Protein AF-A0A960WDU4-F1 (afdb_monomer_lite)

Structure (mmCIF, N/CA/C/O backbone):
data_AF-A0A960WDU4-F1
#
_entry.id   AF-A0A960WDU4-F1
#
loop_
_atom_site.group_PDB
_atom_site.id
_atom_site.type_symbol
_atom_site.label_atom_id
_atom_site.label_alt_id
_atom_site.label_comp_id
_atom_site.label_asym_id
_atom_site.label_entity_id
_atom_site.label_seq_id
_atom_site.pdbx_PDB_ins_code
_atom_site.Cartn_x
_atom_site.Cartn_y
_at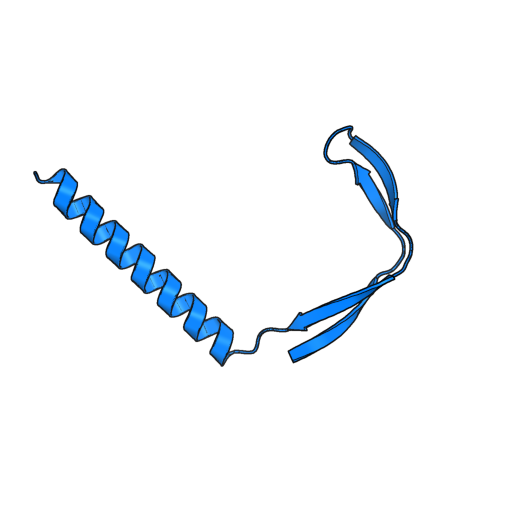om_site.Cartn_z
_atom_site.occupancy
_atom_site.B_iso_or_equiv
_atom_site.auth_seq_id
_atom_site.auth_comp_id
_atom_site.auth_asym_id
_atom_site.auth_atom_id
_atom_site.pdbx_PDB_model_num
ATOM 1 N N . SER A 1 1 ? -0.136 -11.514 -8.353 1.00 88.69 1 SER A N 1
ATOM 2 C CA . SER A 1 1 ? -1.206 -12.412 -7.881 1.00 88.69 1 SER A CA 1
ATOM 3 C C . SER A 1 1 ? -2.061 -11.700 -6.853 1.00 88.69 1 SER A C 1
ATOM 5 O O . SER A 1 1 ? -1.535 -10.917 -6.069 1.00 88.69 1 SER A O 1
ATOM 7 N N . PHE A 1 2 ? -3.369 -11.949 -6.857 1.00 96.00 2 PHE A N 1
ATOM 8 C CA . PHE A 1 2 ? -4.278 -11.437 -5.832 1.00 96.00 2 PHE A CA 1
ATOM 9 C C . PHE A 1 2 ? -4.334 -12.405 -4.651 1.00 96.00 2 PHE A C 1
ATOM 11 O O . PHE A 1 2 ? -4.325 -13.621 -4.833 1.00 96.00 2 PHE A O 1
ATOM 18 N N . LYS A 1 3 ? -4.341 -11.860 -3.439 1.00 96.31 3 LYS A N 1
ATOM 19 C CA . LYS A 1 3 ? -4.455 -12.585 -2.174 1.00 96.31 3 LYS A CA 1
ATOM 20 C C . LYS A 1 3 ? -5.402 -11.828 -1.255 1.00 96.31 3 LYS A C 1
ATOM 22 O O . LYS A 1 3 ? -5.548 -10.620 -1.389 1.00 96.31 3 LYS A O 1
ATOM 27 N N . VAL A 1 4 ? -6.004 -12.513 -0.295 1.00 97.62 4 VAL A N 1
ATOM 28 C CA . VAL A 1 4 ? -6.747 -11.858 0.786 1.00 97.62 4 VAL A CA 1
ATOM 29 C C . VAL A 1 4 ? -5.802 -11.687 1.971 1.00 97.62 4 VAL A C 1
ATOM 31 O O . VAL A 1 4 ? -5.166 -12.651 2.393 1.00 97.62 4 VAL A O 1
ATOM 34 N N . LYS A 1 5 ? -5.674 -10.462 2.488 1.00 97.31 5 LYS A N 1
ATOM 35 C CA . LYS A 1 5 ? -4.875 -10.154 3.677 1.00 97.31 5 LYS A CA 1
ATOM 36 C C . LYS A 1 5 ? -5.792 -9.804 4.840 1.00 97.31 5 LYS A C 1
ATOM 38 O O . LYS A 1 5 ? -6.714 -9.002 4.700 1.00 97.31 5 LYS A O 1
ATOM 43 N N . GLU A 1 6 ? -5.517 -10.409 5.987 1.00 97.81 6 GLU A N 1
ATOM 44 C CA . GLU A 1 6 ? -6.246 -10.157 7.224 1.00 97.81 6 GLU A CA 1
ATOM 45 C C . GLU A 1 6 ? -5.543 -9.062 8.024 1.00 97.81 6 GLU A C 1
ATOM 47 O O . GLU A 1 6 ? -4.334 -9.114 8.259 1.00 97.81 6 GLU A O 1
ATOM 52 N N . TYR A 1 7 ? -6.309 -8.053 8.421 1.00 97.56 7 TYR A N 1
ATOM 53 C CA . TYR A 1 7 ? -5.841 -6.927 9.213 1.00 97.56 7 TYR A CA 1
ATOM 54 C C . TYR A 1 7 ? -6.488 -6.984 10.594 1.00 97.56 7 TYR A C 1
ATOM 56 O O . TYR A 1 7 ? -7.714 -7.060 10.717 1.00 97.56 7 TYR A O 1
ATOM 64 N N . LYS A 1 8 ? -5.642 -6.934 11.626 1.00 97.81 8 LYS A N 1
ATOM 65 C CA . LYS A 1 8 ? -6.043 -6.835 13.033 1.00 97.81 8 LYS A CA 1
ATOM 66 C C . LYS A 1 8 ? -6.671 -5.461 13.318 1.00 97.81 8 LYS A C 1
ATOM 68 O O . LYS A 1 8 ? -6.394 -4.516 12.575 1.00 97.81 8 LYS A O 1
ATOM 73 N N . PRO A 1 9 ? -7.505 -5.337 14.364 1.00 97.94 9 PRO A N 1
ATOM 74 C CA . PRO A 1 9 ? -7.998 -4.032 14.782 1.00 97.94 9 PRO A CA 1
ATOM 75 C C . PRO A 1 9 ? -6.835 -3.150 15.261 1.00 97.94 9 PRO A C 1
ATOM 77 O O . PRO A 1 9 ? -5.848 -3.660 15.792 1.00 97.94 9 PRO A O 1
ATOM 80 N N . TYR A 1 10 ? -6.941 -1.838 15.056 1.00 97.12 10 TYR A N 1
ATOM 81 C CA . TYR A 1 10 ? -5.932 -0.863 15.482 1.00 97.12 10 TYR A CA 1
ATOM 82 C C . TYR A 1 10 ? -6.550 0.522 15.706 1.00 97.12 10 TYR A C 1
ATOM 84 O O . TYR A 1 10 ?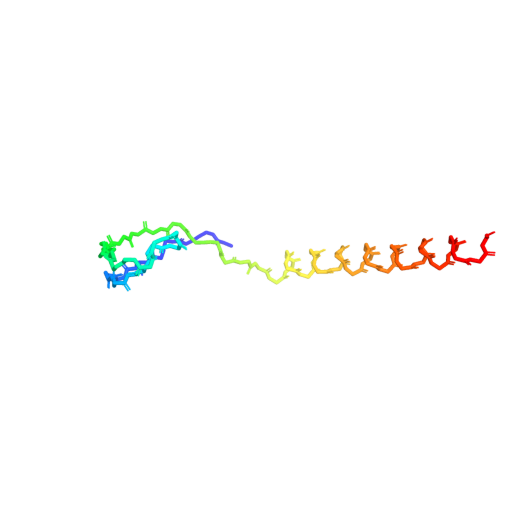 -7.620 0.828 15.182 1.00 97.12 10 TYR A O 1
ATOM 92 N N . THR A 1 11 ? -5.855 1.379 16.453 1.00 97.81 11 THR A N 1
ATOM 93 C CA . THR A 1 11 ? -6.232 2.790 16.621 1.00 97.81 11 THR A CA 1
ATOM 94 C C . THR A 1 11 ? -5.469 3.641 15.611 1.00 97.81 11 THR A C 1
ATOM 96 O O . THR A 1 11 ? -4.240 3.638 15.593 1.00 97.81 11 THR A O 1
ATOM 99 N N . GLY A 1 12 ? -6.198 4.343 14.746 1.00 96.25 12 GLY A N 1
ATOM 100 C CA . GLY A 1 12 ? -5.658 5.318 13.801 1.00 96.25 12 GLY A CA 1
ATOM 101 C C . GLY A 1 12 ? -5.930 6.756 14.239 1.00 96.25 12 GLY A C 1
ATOM 102 O O . GLY A 1 12 ? -6.496 7.005 15.305 1.00 96.25 12 GLY A O 1
ATOM 103 N N . ARG A 1 13 ? -5.560 7.709 13.382 1.00 98.00 13 ARG A N 1
ATOM 104 C CA . ARG A 1 13 ? -5.917 9.124 13.532 1.00 98.00 13 ARG A CA 1
ATOM 105 C C . ARG A 1 13 ? -6.606 9.646 12.284 1.00 98.00 13 ARG A C 1
ATOM 107 O O . ARG A 1 13 ? -6.247 9.256 11.174 1.00 98.00 13 ARG A O 1
ATOM 114 N N . ASN A 1 14 ? -7.572 10.538 12.471 1.00 96.81 14 ASN A N 1
ATOM 115 C CA . ASN A 1 14 ? -8.188 11.265 11.370 1.00 96.81 14 ASN A CA 1
ATOM 116 C C . ASN A 1 14 ? -7.158 12.242 10.763 1.00 96.81 14 ASN A C 1
ATOM 118 O O . ASN A 1 14 ? -6.699 13.127 11.485 1.00 96.81 14 ASN A O 1
ATOM 122 N N . PRO A 1 15 ? -6.807 12.144 9.464 1.00 97.06 15 PRO A N 1
ATOM 123 C CA . PRO A 1 15 ? -5.830 13.040 8.840 1.00 97.06 15 PRO A CA 1
ATOM 124 C C . PRO A 1 15 ? -6.218 14.525 8.885 1.00 97.06 15 PRO A C 1
ATOM 126 O O . PRO A 1 15 ? -5.346 15.379 8.785 1.00 97.06 15 PRO A O 1
ATOM 129 N N . LYS A 1 16 ? -7.515 14.836 9.025 1.00 96.44 16 LYS A N 1
ATOM 130 C CA . LYS A 1 16 ? -8.029 16.210 9.049 1.00 96.44 16 LYS A CA 1
ATOM 131 C C . LYS A 1 16 ? -8.023 16.835 10.447 1.00 96.44 16 LYS A C 1
ATOM 133 O O . LYS A 1 16 ? -7.733 18.018 10.561 1.00 96.44 16 LYS A O 1
ATOM 138 N N . THR A 1 17 ? -8.378 16.076 11.486 1.00 96.94 17 THR A N 1
ATOM 139 C CA . THR A 1 17 ? -8.575 16.614 12.851 1.00 96.94 17 THR A CA 1
ATOM 140 C C . THR A 1 17 ? -7.559 16.110 13.872 1.00 96.94 17 THR A C 1
ATOM 142 O O . THR A 1 17 ? -7.394 16.714 14.923 1.00 96.94 17 THR A O 1
ATOM 145 N N . GLY A 1 18 ? -6.857 15.013 13.586 1.00 95.94 18 GLY A N 1
ATOM 146 C CA . GLY A 1 18 ? -5.930 14.371 14.520 1.00 95.94 18 GLY A CA 1
ATOM 147 C C . GLY A 1 18 ? -6.600 13.482 15.572 1.00 95.94 18 GLY A C 1
ATOM 148 O O . GLY A 1 18 ? -5.891 12.773 16.290 1.00 95.94 18 GLY A O 1
ATOM 149 N N . ASP A 1 19 ? -7.934 13.463 15.626 1.00 97.94 19 ASP A N 1
ATOM 150 C CA . ASP A 1 19 ? -8.693 12.661 16.585 1.00 97.94 19 ASP A CA 1
ATOM 151 C C . ASP A 1 19 ? -8.410 11.169 16.425 1.00 97.94 19 ASP A C 1
ATOM 153 O O . ASP A 1 19 ? -8.204 10.659 15.317 1.00 97.94 19 ASP A O 1
ATOM 157 N N . GLN A 1 20 ? -8.432 10.454 17.548 1.00 97.38 20 GLN A N 1
ATOM 158 C CA . GLN A 1 20 ? -8.238 9.010 17.565 1.00 97.38 20 GLN A CA 1
ATOM 159 C C . GLN A 1 20 ? -9.493 8.291 17.071 1.00 97.38 20 GLN A C 1
ATOM 161 O O . GLN A 1 20 ? -10.601 8.558 17.531 1.00 97.38 20 GLN A O 1
ATOM 166 N N . VAL A 1 21 ? -9.310 7.334 16.162 1.00 97.25 21 VAL A N 1
ATOM 167 C CA . VAL A 1 21 ? -10.399 6.528 15.598 1.00 97.25 21 VAL A CA 1
ATOM 168 C C . VAL A 1 21 ? -10.035 5.054 15.694 1.00 97.25 21 VAL A C 1
ATOM 170 O O . VAL A 1 21 ? -8.960 4.642 15.258 1.00 97.25 21 VAL A O 1
ATOM 173 N N . GLN A 1 22 ? -10.939 4.239 16.236 1.00 97.25 22 GLN A N 1
ATOM 174 C CA . GLN A 1 22 ? -10.758 2.790 16.258 1.00 97.25 22 GLN A CA 1
ATOM 175 C C . GLN A 1 22 ? -11.159 2.155 14.927 1.00 97.25 22 GLN A C 1
ATOM 177 O O . GLN A 1 22 ? -12.279 2.323 14.442 1.00 97.25 22 GLN A O 1
ATOM 182 N N . VAL A 1 23 ? -10.249 1.371 14.357 1.00 96.94 23 VAL A N 1
ATOM 183 C CA . VAL A 1 23 ? -10.454 0.622 13.120 1.00 96.94 23 VAL A CA 1
ATOM 184 C C . VAL A 1 23 ? -10.642 -0.852 13.460 1.00 96.94 23 VAL A C 1
ATOM 186 O O . VAL A 1 23 ? -9.782 -1.481 14.076 1.00 96.94 23 VAL A O 1
ATOM 189 N N . ARG A 1 24 ? -11.780 -1.414 13.041 1.00 97.62 24 ARG A N 1
ATOM 190 C CA . ARG A 1 24 ? -12.122 -2.827 13.260 1.00 97.62 24 ARG A CA 1
ATOM 191 C C . ARG A 1 24 ? -11.280 -3.758 12.382 1.00 97.62 24 ARG A C 1
ATOM 193 O O . ARG A 1 24 ? -10.759 -3.355 11.340 1.00 97.62 24 ARG A O 1
ATOM 200 N N . ALA A 1 25 ? -11.200 -5.024 12.792 1.00 97.94 25 ALA A N 1
ATOM 201 C CA . ALA A 1 25 ? -10.589 -6.080 11.992 1.00 97.94 25 ALA A CA 1
ATOM 202 C C . ALA A 1 25 ? -11.294 -6.228 10.634 1.00 97.94 25 ALA A C 1
ATOM 204 O O . ALA A 1 25 ? -12.514 -6.075 10.544 1.00 97.94 25 ALA A O 1
ATOM 205 N N . LYS A 1 26 ? -10.536 -6.541 9.579 1.00 97.81 26 LYS A N 1
ATOM 206 C CA . LYS A 1 26 ? -11.079 -6.712 8.223 1.00 97.81 26 LYS A CA 1
ATOM 207 C C . LYS A 1 26 ? -10.198 -7.597 7.352 1.00 97.81 26 LYS A C 1
ATOM 209 O O . LYS A 1 26 ? -8.989 -7.689 7.564 1.00 97.81 26 LYS A O 1
ATOM 214 N N . LYS A 1 27 ? -10.801 -8.205 6.332 1.00 97.62 27 LYS A N 1
ATOM 215 C CA . LYS A 1 27 ? -10.095 -8.929 5.270 1.00 97.62 27 LYS A CA 1
ATOM 216 C C . LYS A 1 27 ? -10.169 -8.103 3.994 1.00 97.62 27 LYS A C 1
ATOM 218 O O . LYS A 1 27 ? -11.262 -7.727 3.584 1.00 97.62 27 LYS A O 1
ATOM 223 N N . LEU A 1 28 ? -9.024 -7.791 3.395 1.00 97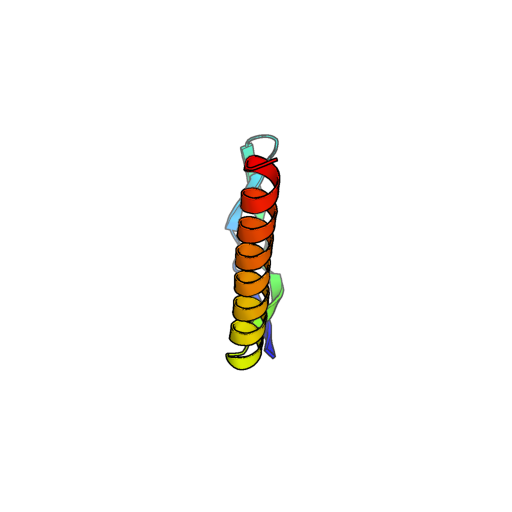.31 28 LEU A N 1
ATOM 224 C CA . LEU A 1 28 ? -8.955 -6.957 2.196 1.00 97.31 28 LEU A CA 1
ATOM 225 C C . LEU A 1 28 ? -8.195 -7.664 1.072 1.00 97.31 28 LEU A C 1
ATOM 227 O O . LEU A 1 28 ? -7.228 -8.382 1.349 1.00 97.31 28 LEU A O 1
ATOM 231 N N . PRO A 1 29 ? -8.591 -7.451 -0.193 1.00 97.62 29 PRO A N 1
ATOM 232 C CA . PRO A 1 29 ? -7.806 -7.907 -1.325 1.00 97.62 29 PRO A CA 1
ATOM 233 C C . PRO A 1 29 ? -6.467 -7.159 -1.368 1.00 97.62 29 PRO A C 1
ATOM 235 O O . PRO A 1 29 ? -6.389 -5.949 -1.167 1.00 97.62 29 PRO A O 1
ATOM 238 N N . PHE A 1 30 ? -5.400 -7.898 -1.637 1.00 97.38 30 PHE A N 1
ATOM 239 C CA . PHE A 1 30 ? -4.035 -7.415 -1.764 1.00 97.38 30 PHE A CA 1
ATOM 240 C C . PHE A 1 30 ? -3.408 -8.025 -3.013 1.00 97.38 30 PHE A C 1
ATOM 242 O O . PHE A 1 30 ? -3.408 -9.244 -3.197 1.00 97.38 30 PHE A O 1
ATOM 249 N N . PHE A 1 31 ? -2.837 -7.185 -3.868 1.00 96.81 31 PHE A N 1
ATOM 250 C CA . PHE A 1 31 ? -2.099 -7.648 -5.031 1.00 96.81 31 PHE A CA 1
ATOM 251 C C . PHE A 1 31 ? -0.602 -7.709 -4.721 1.00 96.81 31 PHE A C 1
ATOM 253 O O . PHE A 1 31 ? 0.019 -6.704 -4.386 1.00 96.81 31 PHE A O 1
ATOM 260 N N . LYS A 1 32 ? -0.005 -8.894 -4.872 1.00 95.12 32 LYS A N 1
ATOM 261 C CA . LYS A 1 32 ? 1.448 -9.069 -4.886 1.00 95.12 32 LYS A CA 1
ATOM 262 C C . LYS A 1 32 ? 1.937 -9.020 -6.328 1.00 95.12 3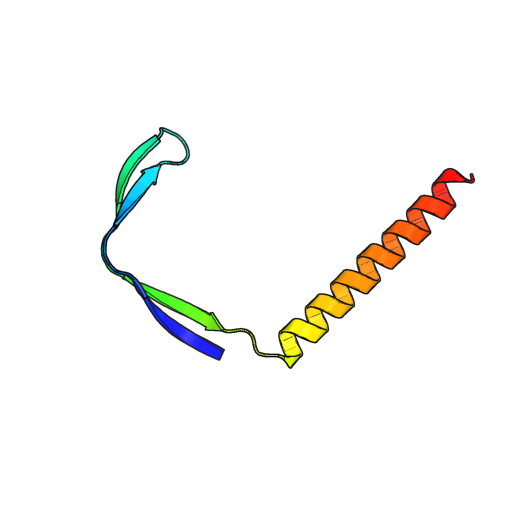2 LYS A C 1
ATOM 264 O O . LYS A 1 32 ? 1.637 -9.928 -7.108 1.00 95.12 32 LYS A O 1
ATOM 269 N N . VAL A 1 33 ? 2.694 -7.985 -6.670 1.00 96.25 33 VAL A N 1
ATOM 270 C CA . VAL A 1 33 ? 3.305 -7.849 -7.996 1.00 96.25 33 VAL A CA 1
ATOM 271 C C . VAL A 1 33 ? 4.323 -8.969 -8.245 1.00 96.25 33 VAL A C 1
ATOM 273 O O . VAL A 1 33 ? 5.025 -9.404 -7.329 1.00 96.25 33 VAL A O 1
ATOM 276 N N . GLY A 1 34 ? 4.346 -9.488 -9.474 1.00 95.81 34 GLY A N 1
ATOM 277 C CA . GLY A 1 34 ? 5.365 -10.435 -9.933 1.00 95.81 34 GLY A CA 1
ATOM 278 C C . GLY A 1 34 ? 6.579 -9.701 -10.502 1.00 95.81 34 GLY A C 1
ATOM 279 O O . GLY A 1 34 ? 6.456 -8.550 -10.911 1.00 95.81 34 GLY A O 1
ATOM 280 N N . LYS A 1 35 ? 7.731 -10.378 -10.560 1.00 95.38 35 LYS A N 1
ATOM 281 C CA . LYS A 1 35 ? 9.002 -9.798 -11.026 1.00 95.38 35 LYS A CA 1
ATOM 282 C C . LYS A 1 35 ? 8.871 -9.131 -12.406 1.00 95.38 35 LYS A C 1
ATOM 284 O O . LYS A 1 35 ? 9.084 -7.932 -12.506 1.00 95.38 35 LYS A O 1
ATOM 289 N N . ALA A 1 36 ? 8.382 -9.871 -13.403 1.00 94.81 36 ALA A N 1
ATOM 290 C CA . ALA A 1 36 ? 8.270 -9.382 -14.780 1.00 94.81 36 ALA A CA 1
ATOM 291 C C . ALA A 1 36 ? 7.395 -8.122 -14.935 1.00 94.81 36 ALA A C 1
ATOM 293 O O . ALA A 1 36 ? 7.722 -7.229 -15.706 1.00 94.81 36 ALA A O 1
ATOM 294 N N . LEU A 1 37 ? 6.279 -8.028 -14.197 1.00 95.06 37 LEU A N 1
ATOM 295 C CA . LEU A 1 37 ? 5.421 -6.839 -14.255 1.00 95.06 37 LEU A CA 1
ATOM 296 C C . LEU A 1 37 ? 6.096 -5.633 -13.599 1.00 95.06 37 LEU A C 1
ATOM 298 O O . LEU A 1 37 ? 5.959 -4.521 -14.094 1.00 95.06 37 LEU A O 1
ATOM 302 N N . LYS A 1 38 ? 6.804 -5.855 -12.488 1.00 95.31 38 LYS A N 1
ATOM 303 C CA . LYS A 1 38 ? 7.531 -4.791 -11.801 1.00 95.31 38 LYS A CA 1
ATOM 304 C C . LYS A 1 38 ? 8.620 -4.213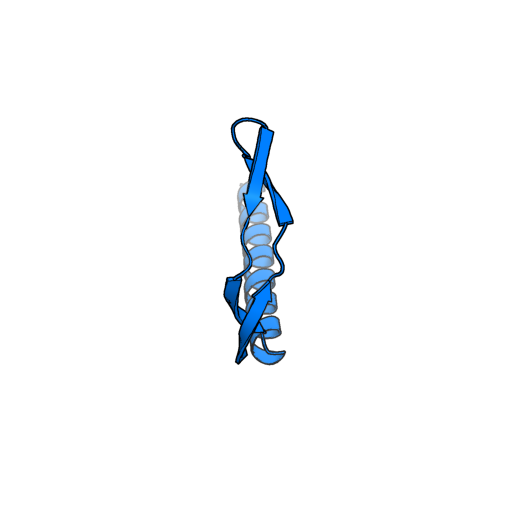 -12.708 1.00 95.31 38 LYS A C 1
ATOM 306 O O . LYS A 1 38 ? 8.623 -3.014 -12.934 1.00 95.31 38 LYS A O 1
ATOM 311 N N . GLU A 1 39 ? 9.468 -5.077 -13.262 1.00 96.50 39 GLU A N 1
ATOM 312 C CA . GLU A 1 39 ? 10.586 -4.673 -14.127 1.00 96.50 39 GLU A CA 1
ATOM 313 C C . GLU A 1 39 ? 10.098 -3.872 -15.333 1.00 96.50 39 GLU A C 1
ATOM 315 O O . GLU A 1 39 ? 10.569 -2.766 -15.560 1.00 96.50 39 GLU A O 1
ATOM 320 N N . ARG A 1 40 ? 9.054 -4.350 -16.019 1.00 96.25 40 ARG A N 1
ATOM 321 C CA . ARG A 1 40 ? 8.488 -3.640 -17.171 1.00 96.25 40 ARG A CA 1
ATOM 322 C C . ARG A 1 40 ? 7.966 -2.241 -16.831 1.00 96.25 40 ARG A C 1
ATOM 324 O O . ARG A 1 40 ? 8.070 -1.331 -17.644 1.00 96.25 40 ARG A O 1
ATOM 331 N N . VAL A 1 41 ? 7.342 -2.073 -15.665 1.00 95.31 41 VAL A N 1
ATOM 332 C CA . VAL A 1 41 ? 6.834 -0.762 -15.231 1.00 95.31 41 VAL A CA 1
ATOM 333 C C . VAL A 1 41 ? 7.989 0.162 -14.852 1.00 95.31 41 VAL A C 1
ATOM 335 O O . VAL A 1 41 ? 7.958 1.336 -15.216 1.00 95.31 41 VAL A O 1
ATOM 338 N N . ASP A 1 42 ? 9.001 -0.370 -14.166 1.00 95.12 42 ASP A N 1
ATOM 339 C CA . ASP A 1 42 ? 10.187 0.382 -13.758 1.00 95.12 42 ASP A CA 1
ATOM 340 C C . ASP A 1 42 ? 10.995 0.854 -14.989 1.00 95.12 42 ASP A C 1
ATOM 342 O O . ASP A 1 42 ? 11.383 2.018 -15.045 1.00 95.12 42 ASP A O 1
ATOM 346 N N . GLU A 1 43 ? 11.171 0.007 -16.011 1.00 95.00 43 GLU A N 1
ATOM 347 C CA . GLU A 1 43 ? 11.824 0.355 -17.289 1.00 95.00 43 GLU A CA 1
ATOM 348 C C . GLU A 1 43 ? 11.093 1.490 -18.018 1.00 95.00 43 GLU A C 1
ATOM 350 O O . GLU A 1 43 ? 11.698 2.512 -18.343 1.00 95.00 43 GLU A O 1
ATOM 355 N N . ILE A 1 44 ? 9.772 1.366 -18.198 1.00 93.00 44 ILE A N 1
ATOM 356 C CA . ILE A 1 44 ? 8.954 2.414 -18.833 1.00 93.00 44 ILE A CA 1
ATOM 357 C C . ILE A 1 44 ? 9.055 3.731 -18.053 1.00 93.00 44 ILE A C 1
ATOM 359 O O . ILE A 1 44 ? 9.077 4.808 -18.650 1.00 93.00 44 ILE A O 1
ATOM 363 N N . ALA A 1 45 ? 9.091 3.671 -16.719 1.00 91.69 45 ALA A N 1
ATOM 364 C CA . ALA A 1 45 ? 9.252 4.866 -15.902 1.00 91.69 45 ALA A CA 1
ATOM 365 C C . ALA A 1 45 ? 10.619 5.524 -16.146 1.00 91.69 45 ALA A C 1
ATOM 367 O O . ALA A 1 45 ? 10.673 6.731 -16.372 1.00 91.69 45 ALA A O 1
ATOM 368 N N . GLN A 1 46 ? 11.705 4.745 -16.174 1.00 89.25 46 GLN A N 1
ATOM 369 C CA . GLN A 1 46 ? 13.052 5.258 -16.445 1.00 89.25 46 GLN A CA 1
ATOM 370 C C . GLN A 1 46 ? 13.180 5.891 -17.833 1.00 89.25 46 GLN A C 1
ATOM 372 O O . GLN A 1 46 ? 13.756 6.971 -17.958 1.00 89.25 46 GLN A O 1
ATOM 377 N N . GLU A 1 47 ? 12.608 5.268 -18.864 1.00 89.69 47 GLU A N 1
ATOM 378 C CA . GLU A 1 47 ? 12.609 5.817 -20.223 1.00 89.69 47 GLU A CA 1
ATOM 379 C C . GLU A 1 47 ? 11.885 7.164 -20.300 1.00 89.69 47 GLU A C 1
ATOM 381 O O . GLU A 1 47 ? 12.354 8.080 -20.976 1.00 89.69 47 GLU A O 1
ATOM 386 N N . LYS A 1 48 ? 10.767 7.313 -19.579 1.00 88.25 48 LYS A N 1
ATOM 387 C CA . LYS A 1 48 ? 10.017 8.574 -19.532 1.00 88.25 48 LYS A CA 1
ATOM 388 C C . LYS A 1 48 ? 10.804 9.691 -18.864 1.00 88.25 48 LYS A C 1
ATOM 390 O O . LYS A 1 48 ? 10.900 10.764 -19.447 1.00 88.25 48 LYS A O 1
ATOM 395 N N . PHE A 1 49 ? 11.412 9.427 -17.709 1.00 88.19 49 PHE A N 1
ATOM 396 C CA . PHE A 1 49 ? 12.252 10.422 -17.036 1.00 88.19 49 PHE A CA 1
ATOM 397 C C . PHE A 1 49 ? 13.451 10.823 -17.907 1.00 88.19 49 PHE A C 1
ATOM 399 O O . PHE A 1 49 ? 13.712 12.008 -18.087 1.00 88.19 49 PHE A O 1
ATOM 406 N N . ALA A 1 50 ? 14.112 9.858 -18.554 1.00 88.69 50 ALA A N 1
ATOM 407 C CA . ALA A 1 50 ? 15.217 10.146 -19.468 1.00 88.69 50 ALA A CA 1
ATOM 408 C C . ALA A 1 50 ? 14.781 10.951 -20.709 1.00 88.69 50 ALA A C 1
ATOM 410 O O . ALA A 1 50 ? 15.546 11.773 -21.218 1.00 88.69 50 ALA A O 1
ATOM 411 N N . ALA A 1 51 ? 13.571 10.720 -21.225 1.00 87.19 51 ALA A N 1
ATOM 412 C CA . ALA A 1 51 ? 13.018 11.484 -22.340 1.00 87.19 51 ALA A CA 1
ATOM 413 C C . ALA A 1 51 ? 12.626 12.916 -21.932 1.00 87.19 51 ALA A C 1
ATOM 415 O O . ALA A 1 51 ? 12.884 13.853 -22.689 1.00 87.19 51 ALA A O 1
ATOM 416 N N . GLU A 1 52 ? 12.044 13.093 -20.745 1.00 84.75 52 GLU A N 1
ATOM 417 C CA . GLU A 1 52 ? 11.689 14.400 -20.180 1.00 84.75 52 GLU A CA 1
ATOM 418 C C . GLU A 1 52 ? 12.934 15.254 -19.901 1.00 84.75 52 GLU A C 1
ATOM 420 O O . GLU A 1 52 ? 12.961 16.428 -20.273 1.00 84.75 52 GLU A O 1
ATOM 425 N N . ASP A 1 53 ? 13.998 14.659 -19.355 1.00 84.88 53 ASP A N 1
ATOM 426 C CA . ASP A 1 53 ? 15.275 15.346 -19.130 1.00 84.88 53 ASP A CA 1
ATOM 427 C C . ASP A 1 53 ? 15.895 15.834 -20.449 1.00 84.88 53 ASP A C 1
ATOM 429 O O . ASP A 1 53 ? 16.283 16.997 -20.567 1.00 84.88 53 ASP A O 1
ATOM 433 N N . ARG A 1 54 ? 15.917 14.985 -21.488 1.00 84.69 54 ARG A N 1
ATOM 434 C CA . ARG A 1 54 ? 16.402 15.364 -22.831 1.00 84.69 54 ARG A CA 1
ATOM 435 C C . ARG A 1 54 ? 15.588 16.506 -23.441 1.00 84.69 54 ARG A C 1
ATOM 437 O O . ARG A 1 54 ? 16.158 17.430 -24.018 1.00 84.69 54 ARG A O 1
ATOM 444 N N . ALA A 1 55 ? 14.264 16.451 -23.310 1.00 84.44 55 ALA A N 1
ATOM 445 C CA . ALA A 1 55 ? 13.374 17.493 -23.808 1.00 84.44 55 ALA A CA 1
ATOM 446 C C . ALA A 1 55 ? 13.581 18.829 -23.072 1.00 84.44 55 ALA A C 1
ATOM 448 O O . ALA A 1 55 ? 13.582 19.885 -23.707 1.00 84.44 55 ALA A O 1
ATOM 449 N N . ASN A 1 56 ? 13.810 18.795 -21.758 1.00 80.06 56 ASN A N 1
ATOM 450 C CA . ASN A 1 56 ? 14.057 19.994 -20.959 1.00 80.06 56 ASN A CA 1
ATOM 451 C C . ASN A 1 56 ? 15.411 20.643 -21.276 1.00 80.06 56 ASN A C 1
ATOM 453 O O . ASN A 1 56 ? 15.467 21.865 -21.394 1.00 80.06 56 ASN A O 1
ATOM 457 N N . ILE A 1 57 ? 16.462 19.848 -21.505 1.00 77.94 57 ILE A N 1
ATOM 458 C CA . ILE A 1 57 ? 17.777 20.354 -21.939 1.00 77.94 57 ILE A CA 1
ATOM 459 C C . ILE A 1 57 ? 17.653 21.093 -23.282 1.00 77.94 57 ILE A C 1
ATOM 461 O O . ILE A 1 57 ? 18.105 22.230 -23.407 1.00 77.94 57 ILE A O 1
ATOM 465 N N . SER A 1 58 ? 16.942 20.511 -24.257 1.00 75.06 58 SER A N 1
ATOM 466 C CA . SER A 1 58 ? 16.762 21.134 -25.580 1.00 75.06 58 SER A CA 1
ATOM 467 C C . SER A 1 58 ? 15.995 22.466 -25.550 1.00 75.06 58 SER A C 1
ATOM 469 O O . SER A 1 58 ? 16.223 23.328 -26.392 1.00 75.06 58 SER A O 1
ATOM 471 N N . LYS A 1 59 ? 15.110 22.660 -24.561 1.00 74.06 59 LYS A N 1
ATOM 472 C CA . LYS A 1 59 ? 14.361 23.912 -24.361 1.00 74.06 59 LYS A CA 1
ATOM 473 C C . LYS A 1 59 ? 15.157 24.997 -23.642 1.00 74.06 59 LYS A C 1
ATOM 475 O O . LYS A 1 59 ? 14.782 26.154 -23.757 1.00 74.06 59 LYS A O 1
ATOM 480 N N . SER A 1 60 ? 16.191 24.642 -22.878 1.00 69.56 60 SER A N 1
ATOM 481 C CA . SER A 1 60 ? 17.033 25.621 -22.174 1.00 69.56 60 SER A CA 1
ATOM 482 C C . SER A 1 60 ? 18.128 26.239 -23.045 1.00 69.56 60 SER A C 1
ATOM 484 O O . SER A 1 60 ? 18.669 27.279 -22.686 1.00 69.56 60 SER A O 1
ATOM 486 N N . GLU A 1 61 ? 18.455 25.603 -24.171 1.00 66.88 61 GLU A N 1
ATOM 487 C CA . GLU A 1 61 ? 19.465 26.077 -25.129 1.00 66.88 61 GLU A CA 1
ATOM 488 C C . GLU A 1 61 ? 18.864 26.921 -26.275 1.00 66.88 61 GLU A C 1
ATOM 490 O O . GLU A 1 61 ? 19.593 27.341 -27.172 1.00 66.88 61 GLU A O 1
ATOM 495 N N . SER A 1 62 ? 17.546 27.169 -26.245 1.00 54.09 62 SER A N 1
ATOM 496 C CA . SER A 1 62 ? 16.796 28.036 -27.176 1.00 54.09 62 SER A CA 1
ATOM 497 C C . SER A 1 62 ? 16.369 29.329 -26.490 1.00 54.09 62 SER A C 1
ATOM 499 O O . SER A 1 62 ? 16.393 30.383 -27.161 1.00 54.09 62 SER A O 1
#

Secondary structure (DSSP, 8-state):
-EEEEEE--EEEE-TTT--EEEE--EEEEEE---HHHHHHHHHHHHHHHHHHHHHHHHHH--

Radius of gyration: 21.11 Å; chains: 1; bounding box: 32×41×45 Å

Sequence (62 aa):
SFKVKEYKPYTGRNPKTGDQVQVRAKKLPFFKVGKALKERVDEIAQEKFAAEDRANISKSES

pLDDT: mean 92.01, std 8.81, range [54.09, 98.0]

Foldsee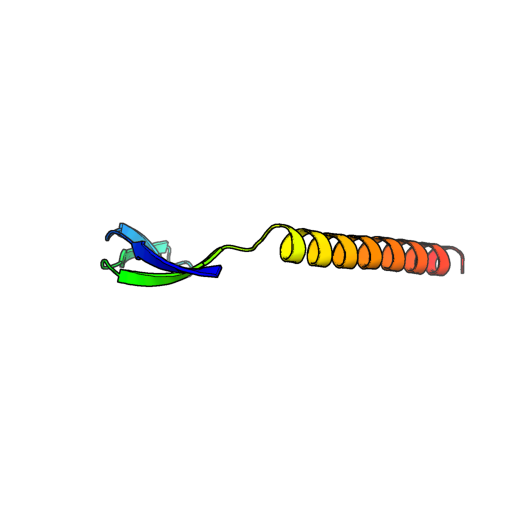k 3Di:
DKDKDKDQKDWDADPVPRDIDTDHIDIDIDDDDDPVVVVVVVVVVVVVVVVVVVVVVVVVVD